Protein AF-A0A379T630-F1 (afdb_monomer_lite)

Radius of gyration: 17.23 Å; chains: 1; bounding box: 53×21×40 Å

Structure (mmCIF, N/CA/C/O backbone):
data_AF-A0A379T630-F1
#
_entry.id   AF-A0A379T630-F1
#
loop_
_atom_site.group_PDB
_atom_site.id
_atom_site.type_symbol
_atom_site.label_atom_id
_atom_site.label_alt_id
_atom_site.label_comp_id
_atom_site.label_asym_id
_atom_site.label_entity_id
_atom_site.label_seq_id
_atom_site.pdbx_PDB_ins_code
_atom_site.Cartn_x
_atom_site.Cartn_y
_atom_site.Cartn_z
_atom_site.occupancy
_atom_site.B_iso_or_equiv
_atom_site.auth_seq_id
_atom_site.auth_comp_id
_atom_site.auth_asym_id
_atom_site.auth_atom_id
_atom_site.pdbx_PDB_model_num
ATOM 1 N N . MET A 1 1 ? -33.840 -4.223 12.625 1.00 53.19 1 MET A N 1
ATOM 2 C CA . MET A 1 1 ? -32.501 -3.720 13.003 1.00 53.19 1 MET A CA 1
ATOM 3 C C . MET A 1 1 ? -31.931 -2.986 11.803 1.00 53.19 1 MET A C 1
ATOM 5 O O . MET A 1 1 ? -32.000 -3.562 10.722 1.00 53.19 1 MET A O 1
ATOM 9 N N . PRO A 1 2 ? -31.447 -1.739 11.939 1.00 54.88 2 PRO A N 1
ATOM 10 C CA . PRO A 1 2 ? -30.716 -1.099 10.851 1.00 54.88 2 PRO A CA 1
ATOM 11 C C . PRO A 1 2 ? -29.519 -1.984 10.461 1.00 54.88 2 PRO A C 1
ATOM 13 O O . PRO A 1 2 ? -28.990 -2.687 11.329 1.00 54.88 2 PRO A O 1
ATOM 16 N N . PRO A 1 3 ? -29.112 -2.009 9.181 1.00 60.25 3 PRO A N 1
ATOM 17 C CA . PRO A 1 3 ? -27.942 -2.770 8.764 1.00 60.25 3 PRO A CA 1
ATOM 18 C C . PRO A 1 3 ? -26.740 -2.364 9.621 1.00 60.25 3 PRO A C 1
ATOM 20 O O . PRO A 1 3 ? -26.571 -1.181 9.922 1.00 60.25 3 PRO A O 1
ATOM 23 N N . ASN A 1 4 ? -25.927 -3.344 10.030 1.00 71.19 4 ASN A N 1
ATOM 24 C CA . ASN A 1 4 ? -24.682 -3.111 10.764 1.00 71.19 4 ASN A CA 1
ATOM 25 C C . ASN A 1 4 ? -23.734 -2.288 9.881 1.00 71.19 4 ASN A C 1
ATOM 27 O O . ASN A 1 4 ? -22.942 -2.825 9.107 1.00 71.19 4 ASN A O 1
ATOM 31 N N . SER A 1 5 ? -23.855 -0.967 9.977 1.00 81.69 5 SER A N 1
ATOM 32 C CA . SER A 1 5 ? -23.169 0.020 9.143 1.00 81.69 5 SER A CA 1
ATOM 33 C C . SER A 1 5 ? -21.647 -0.068 9.251 1.00 81.69 5 SER A C 1
ATOM 35 O O . SER A 1 5 ? -20.946 0.308 8.314 1.00 81.69 5 SER A O 1
ATOM 37 N N . SER A 1 6 ? -21.134 -0.632 10.349 1.00 87.12 6 SER A N 1
ATOM 38 C CA . SER A 1 6 ? -19.718 -0.953 10.525 1.00 87.12 6 SER A CA 1
ATOM 3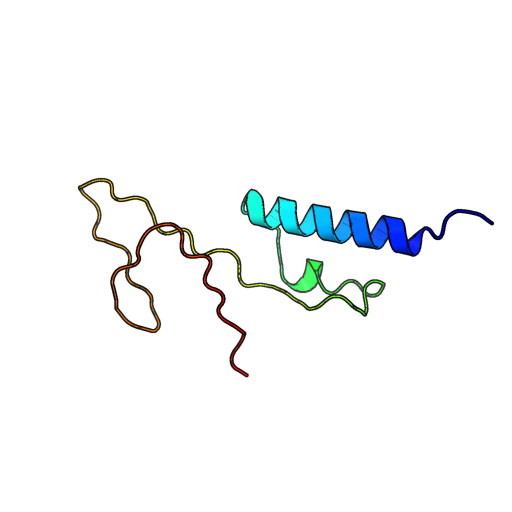9 C C . SER A 1 6 ? -19.200 -1.924 9.464 1.00 87.12 6 SER A C 1
ATOM 41 O O . SER A 1 6 ? -18.159 -1.661 8.874 1.00 87.12 6 SER A O 1
ATOM 43 N N . ASN A 1 7 ? -19.936 -2.996 9.160 1.00 89.56 7 ASN A N 1
ATOM 44 C CA . ASN A 1 7 ? -19.469 -4.021 8.227 1.00 89.56 7 ASN A CA 1
ATOM 45 C C . ASN A 1 7 ? -19.399 -3.482 6.790 1.00 89.56 7 ASN A C 1
ATOM 47 O O . ASN A 1 7 ? -18.400 -3.669 6.104 1.00 89.56 7 ASN A O 1
ATOM 51 N N . VAL A 1 8 ? -20.422 -2.730 6.369 1.00 92.19 8 VAL A N 1
ATOM 52 C CA . VAL A 1 8 ? -20.450 -2.087 5.044 1.00 92.19 8 VAL A CA 1
ATOM 53 C C . VAL A 1 8 ? -19.312 -1.075 4.901 1.00 92.19 8 VAL A C 1
ATOM 55 O O . VAL A 1 8 ? -18.631 -1.053 3.879 1.00 92.19 8 VAL A O 1
ATOM 58 N N . ARG A 1 9 ? -19.065 -0.259 5.934 1.00 92.56 9 ARG A N 1
ATOM 59 C CA . ARG A 1 9 ? -17.947 0.693 5.951 1.00 92.56 9 ARG A CA 1
ATOM 60 C C . ARG A 1 9 ? -16.605 -0.017 5.794 1.00 92.56 9 ARG A C 1
ATOM 62 O O . ARG A 1 9 ? -15.775 0.444 5.017 1.00 92.56 9 ARG A O 1
ATOM 69 N N . ASP A 1 10 ? -16.390 -1.105 6.527 1.00 92.62 10 ASP A N 1
ATOM 70 C CA . ASP A 1 10 ? -15.116 -1.822 6.511 1.00 92.62 10 ASP A CA 1
ATOM 71 C C . ASP A 1 10 ? -14.871 -2.474 5.137 1.00 92.62 10 ASP A C 1
ATOM 73 O O . ASP A 1 10 ? -13.780 -2.337 4.590 1.00 92.62 10 ASP A O 1
ATOM 77 N N . GLN A 1 11 ? -15.905 -3.048 4.509 1.00 92.75 11 GLN A N 1
ATOM 78 C CA . GLN A 1 11 ? -15.819 -3.563 3.133 1.00 92.75 11 GLN A CA 1
ATOM 79 C C . GLN A 1 11 ? -15.499 -2.465 2.109 1.00 92.75 11 GLN A C 1
ATOM 81 O O . GLN A 1 11 ? -14.662 -2.650 1.226 1.00 92.75 11 GLN A O 1
ATOM 86 N N . MET A 1 12 ? -16.150 -1.302 2.219 1.00 94.44 12 MET A N 1
ATOM 87 C CA . MET A 1 12 ? -15.865 -0.168 1.334 1.00 94.44 12 MET A CA 1
ATOM 88 C C . MET A 1 12 ? -14.448 0.367 1.530 1.00 94.44 12 MET A C 1
ATOM 90 O O . MET A 1 12 ? -13.811 0.805 0.573 1.00 94.44 12 MET A O 1
ATOM 94 N N . HIS A 1 13 ? -13.942 0.330 2.761 1.00 93.75 13 HIS A N 1
ATOM 95 C CA . HIS A 1 13 ? -12.572 0.718 3.062 1.00 93.75 13 HIS A CA 1
ATOM 96 C C . HIS A 1 13 ? -11.565 -0.233 2.425 1.00 93.75 13 HIS A C 1
ATOM 98 O O . HIS A 1 13 ? -10.634 0.247 1.786 1.00 93.75 13 HIS A O 1
ATOM 104 N N . ASP A 1 14 ? -11.788 -1.545 2.510 1.00 91.88 14 ASP A N 1
ATOM 105 C CA . ASP A 1 14 ? -10.945 -2.541 1.839 1.00 91.88 14 ASP A CA 1
ATOM 106 C C . ASP A 1 14 ? -10.913 -2.316 0.320 1.00 91.88 14 ASP A C 1
ATOM 108 O O . ASP A 1 14 ? -9.837 -2.180 -0.269 1.00 91.88 14 ASP A O 1
ATOM 112 N N . ALA A 1 15 ? -12.084 -2.139 -0.300 1.00 93.69 15 ALA A N 1
ATOM 113 C CA . ALA A 1 15 ? -12.195 -1.861 -1.731 1.00 93.69 15 ALA A CA 1
ATOM 114 C C . ALA A 1 15 ? -11.482 -0.559 -2.147 1.00 93.69 15 ALA A C 1
ATOM 116 O O . ALA A 1 15 ? -10.838 -0.504 -3.198 1.00 93.69 15 ALA A O 1
ATOM 117 N N . LEU A 1 16 ? -11.568 0.490 -1.323 1.00 92.38 16 LEU A N 1
ATOM 118 C CA . LEU A 1 16 ? -10.875 1.753 -1.569 1.00 92.38 16 LEU A CA 1
ATOM 119 C C . LEU A 1 16 ? -9.356 1.572 -1.527 1.00 92.38 16 LEU A C 1
ATOM 121 O O . LEU A 1 16 ? -8.663 2.041 -2.429 1.00 92.38 16 LEU A O 1
ATOM 125 N N . LEU A 1 17 ? -8.830 0.898 -0.500 1.00 89.75 17 LEU A N 1
ATOM 126 C CA . LEU A 1 17 ? -7.389 0.683 -0.375 1.00 89.75 17 LEU A CA 1
ATOM 127 C C . LEU A 1 17 ? -6.850 -0.144 -1.549 1.00 89.75 17 LEU A C 1
ATOM 129 O O . LEU A 1 17 ? -5.794 0.191 -2.083 1.00 89.75 17 LEU A O 1
ATOM 133 N N . ASP A 1 18 ? -7.576 -1.174 -1.988 1.00 89.25 18 ASP A N 1
ATOM 134 C CA . ASP A 1 18 ? -7.199 -1.980 -3.156 1.00 89.25 18 ASP A CA 1
ATOM 135 C C . ASP A 1 18 ? -7.199 -1.157 -4.447 1.00 89.25 18 ASP A C 1
ATOM 137 O O . ASP A 1 18 ? -6.309 -1.300 -5.291 1.00 89.25 18 ASP A O 1
ATOM 141 N N . TYR A 1 19 ? -8.160 -0.245 -4.599 1.00 91.75 19 TYR A N 1
ATOM 142 C CA . TYR A 1 19 ? -8.183 0.663 -5.738 1.00 91.75 19 TYR A CA 1
ATOM 143 C C . TYR A 1 19 ? -7.001 1.640 -5.722 1.00 91.75 19 TYR A C 1
ATOM 145 O O . TYR A 1 19 ? -6.353 1.825 -6.754 1.00 91.75 19 TYR A O 1
ATOM 153 N N . MET A 1 20 ? -6.660 2.203 -4.559 1.00 89.75 20 MET A N 1
ATOM 154 C CA . MET A 1 20 ? -5.483 3.066 -4.395 1.00 89.75 20 MET A CA 1
ATOM 155 C C . MET A 1 20 ? -4.186 2.330 -4.771 1.00 89.75 20 MET A C 1
ATOM 157 O O . MET A 1 20 ? -3.347 2.882 -5.487 1.00 89.75 20 MET A O 1
ATOM 161 N N . ASP A 1 21 ? -4.051 1.059 -4.379 1.00 85.12 21 ASP A N 1
ATOM 162 C CA . ASP A 1 21 ? -2.905 0.212 -4.741 1.00 85.12 21 ASP A CA 1
ATOM 163 C C . ASP A 1 21 ? -2.890 -0.122 -6.249 1.00 85.12 21 ASP A C 1
ATOM 165 O O . ASP A 1 21 ? -1.830 -0.220 -6.884 1.00 85.12 21 ASP A O 1
ATOM 169 N N . LYS A 1 22 ? -4.068 -0.255 -6.872 1.00 85.44 22 LYS A N 1
ATOM 170 C CA . LYS A 1 22 ? -4.200 -0.477 -8.317 1.00 85.44 22 LYS A CA 1
ATOM 171 C C . LYS A 1 22 ? -3.673 0.714 -9.115 1.00 85.44 22 LYS A C 1
ATOM 173 O O . LYS A 1 22 ? -2.833 0.508 -10.000 1.00 85.44 22 LYS A O 1
ATOM 178 N N . ILE A 1 23 ? -4.129 1.926 -8.791 1.00 88.44 23 ILE A N 1
ATOM 179 C CA . ILE A 1 23 ? -3.807 3.155 -9.538 1.00 88.44 23 ILE A CA 1
ATOM 180 C C . ILE A 1 23 ? -2.489 3.815 -9.118 1.00 88.44 23 ILE A C 1
ATOM 182 O O . ILE A 1 23 ? -2.065 4.763 -9.770 1.00 88.44 23 ILE A O 1
ATOM 186 N N . ARG A 1 24 ? -1.830 3.306 -8.068 1.00 83.06 24 ARG A N 1
ATOM 187 C CA . ARG A 1 24 ? -0.663 3.938 -7.429 1.00 83.06 24 ARG A CA 1
ATOM 188 C C . ARG A 1 24 ? -0.985 5.345 -6.936 1.00 83.06 24 ARG A C 1
ATOM 190 O O . ARG A 1 24 ? -0.280 6.296 -7.264 1.00 83.06 24 ARG A O 1
ATOM 197 N N . ASP A 1 25 ? -2.062 5.457 -6.166 1.00 87.00 25 ASP A N 1
ATOM 198 C CA . ASP A 1 25 ? -2.495 6.737 -5.618 1.00 87.00 25 ASP A CA 1
ATOM 199 C C . ASP A 1 25 ? -1.335 7.381 -4.824 1.00 87.00 25 ASP A C 1
ATOM 201 O O . ASP A 1 25 ? -0.866 6.792 -3.844 1.00 87.00 25 ASP A O 1
ATOM 205 N N . PRO A 1 26 ? -0.843 8.567 -5.229 1.00 86.12 26 PRO A N 1
ATOM 206 C CA . PRO A 1 26 ? 0.291 9.219 -4.576 1.00 86.12 26 PRO A CA 1
ATOM 207 C C . PRO A 1 26 ? -0.019 9.658 -3.137 1.00 86.12 26 PRO A C 1
ATOM 209 O O . PRO A 1 26 ? 0.900 9.895 -2.355 1.00 86.12 26 PRO A O 1
ATOM 212 N N . PHE A 1 27 ? -1.296 9.736 -2.759 1.00 86.50 27 PHE A N 1
ATOM 213 C CA . PHE A 1 27 ? -1.757 10.058 -1.412 1.00 86.50 27 PHE A CA 1
ATOM 214 C C . PHE A 1 27 ? -1.998 8.812 -0.547 1.00 86.50 27 PHE A C 1
ATOM 216 O O . PHE A 1 27 ? -2.390 8.932 0.622 1.00 86.50 27 PHE A O 1
ATOM 223 N N . ARG A 1 28 ? -1.744 7.604 -1.073 1.00 86.31 28 ARG A N 1
ATOM 224 C CA . ARG A 1 28 ? -1.832 6.359 -0.305 1.00 86.31 28 ARG A CA 1
ATOM 225 C C . ARG A 1 28 ? -0.667 6.245 0.676 1.00 86.31 28 ARG A C 1
ATOM 227 O O . ARG A 1 28 ? 0.397 5.723 0.369 1.00 86.31 28 ARG A O 1
ATOM 234 N N . THR A 1 29 ? -0.905 6.679 1.908 1.00 83.56 29 THR A N 1
ATOM 235 C CA . THR A 1 29 ? 0.043 6.536 3.025 1.00 83.56 29 THR A CA 1
ATOM 236 C C . THR A 1 29 ? -0.351 5.401 3.965 1.00 83.56 29 THR A C 1
ATOM 238 O O . THR A 1 29 ? -1.522 5.040 4.057 1.00 83.56 29 THR A O 1
ATOM 241 N N . TYR A 1 30 ? 0.608 4.868 4.725 1.00 84.62 30 TYR A N 1
ATOM 242 C CA . TYR A 1 30 ? 0.419 3.832 5.756 1.00 84.62 30 TYR A CA 1
ATOM 243 C C . TYR A 1 30 ? -0.761 4.092 6.717 1.00 84.62 30 TYR A C 1
ATOM 245 O O . TYR A 1 30 ? -1.495 3.176 7.088 1.00 84.62 30 TYR A O 1
ATOM 253 N N . GLN A 1 31 ? -1.008 5.357 7.067 1.00 87.69 31 GLN A N 1
ATOM 254 C CA . GLN A 1 31 ? -2.083 5.757 7.982 1.00 87.69 31 GLN A CA 1
ATOM 255 C C . GLN A 1 31 ? -3.492 5.451 7.448 1.00 87.69 31 GLN A C 1
ATOM 257 O O . GLN A 1 31 ? -4.439 5.369 8.231 1.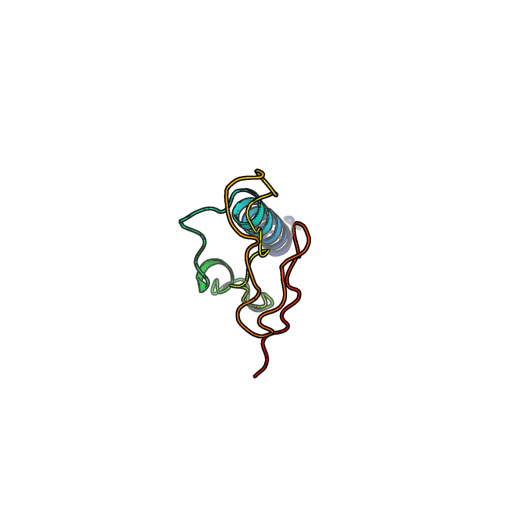00 87.69 31 GLN A O 1
ATOM 262 N N . TRP A 1 32 ? -3.656 5.259 6.134 1.00 88.25 32 TRP A N 1
ATOM 263 C CA . TRP A 1 32 ? -4.934 4.867 5.533 1.00 88.25 32 TRP A CA 1
ATOM 264 C C . TRP A 1 32 ? -5.451 3.522 6.031 1.00 88.25 32 TRP A C 1
ATOM 266 O O . TRP A 1 32 ? -6.661 3.385 6.201 1.00 88.25 32 TRP A O 1
ATOM 276 N N . SER A 1 33 ? -4.563 2.576 6.341 1.00 86.44 33 SER A N 1
ATOM 277 C CA . SER A 1 33 ? -4.943 1.308 6.970 1.00 86.44 33 SER A CA 1
ATOM 278 C C . SER A 1 33 ? -5.163 1.411 8.485 1.00 86.44 33 SER A C 1
ATOM 280 O O . SER A 1 33 ? -5.852 0.569 9.038 1.00 86.44 33 SER A O 1
ATOM 282 N N . LEU A 1 34 ? -4.654 2.448 9.162 1.00 89.06 34 LEU A N 1
ATOM 283 C CA . LEU A 1 34 ? -4.685 2.580 10.630 1.00 89.06 34 LEU A CA 1
ATOM 284 C C . LEU A 1 34 ? -5.802 3.496 11.151 1.00 89.06 34 LEU A C 1
ATOM 286 O O . LEU A 1 34 ? -5.585 4.348 12.015 1.00 89.06 34 LEU A O 1
ATOM 290 N N . ARG A 1 35 ? -7.016 3.376 10.611 1.00 90.50 35 ARG A N 1
ATOM 291 C CA . ARG A 1 35 ? -8.134 4.198 11.093 1.00 90.50 35 ARG A CA 1
ATOM 292 C C . ARG A 1 35 ? -8.555 3.755 12.503 1.00 90.50 35 ARG A C 1
ATOM 294 O O . ARG A 1 35 ? -8.693 2.554 12.720 1.00 90.50 35 ARG A O 1
ATOM 301 N N . PRO A 1 36 ? -8.864 4.681 13.438 1.00 91.44 36 PRO A N 1
ATOM 302 C CA . PRO A 1 36 ? -9.238 4.329 14.818 1.00 91.44 36 PRO A CA 1
ATOM 303 C C . PRO A 1 36 ? -10.413 3.348 14.936 1.00 91.44 36 PRO A C 1
ATOM 305 O O . PRO A 1 36 ? -10.530 2.612 15.914 1.00 91.44 36 PRO A O 1
ATOM 308 N N . TRP A 1 37 ? -11.290 3.340 13.930 1.00 90.38 37 TRP A N 1
ATOM 309 C CA . TRP A 1 37 ? -12.458 2.472 13.857 1.00 90.38 37 TRP A CA 1
ATOM 310 C C . TRP A 1 37 ? -12.211 1.121 13.168 1.00 90.38 37 TRP A C 1
ATOM 312 O O . TRP A 1 37 ? -13.105 0.281 13.215 1.00 90.38 37 TRP A O 1
ATOM 322 N N . ARG A 1 38 ? -11.042 0.899 12.548 1.00 89.00 38 ARG A N 1
ATOM 323 C CA . ARG A 1 38 ? -10.669 -0.341 11.841 1.00 89.00 38 ARG A CA 1
ATOM 324 C C . ARG A 1 38 ? -9.553 -1.058 12.600 1.00 89.00 38 ARG A C 1
ATOM 326 O O . ARG A 1 38 ? -8.433 -1.189 12.121 1.00 89.00 38 ARG A O 1
ATOM 333 N N . LYS A 1 39 ? -9.865 -1.501 13.821 1.00 86.12 39 LYS A N 1
ATOM 334 C CA . LYS A 1 39 ? -8.896 -2.151 14.726 1.00 86.12 39 LYS A CA 1
ATOM 335 C C . LYS A 1 39 ? -8.348 -3.472 14.178 1.00 86.12 39 LYS A C 1
ATOM 337 O O . LYS A 1 39 ? -7.222 -3.829 14.496 1.00 86.12 39 LYS A O 1
ATOM 342 N N . ASP A 1 40 ? -9.122 -4.135 13.324 1.00 86.12 40 ASP A N 1
ATOM 343 C CA . ASP A 1 40 ? -8.765 -5.427 12.732 1.00 86.12 40 ASP A CA 1
ATOM 344 C C . ASP A 1 40 ? -7.930 -5.282 11.445 1.00 86.12 40 ASP A C 1
ATOM 346 O O . ASP A 1 40 ? -7.484 -6.273 10.868 1.00 86.12 40 ASP A O 1
ATOM 350 N N . ALA A 1 41 ? -7.705 -4.047 10.972 1.00 85.12 41 ALA A N 1
ATOM 351 C CA . ALA A 1 41 ? -6.888 -3.792 9.793 1.00 85.12 41 ALA A CA 1
ATOM 352 C C . ALA A 1 41 ? -5.424 -4.117 10.077 1.00 85.12 41 ALA A C 1
ATOM 354 O O . ALA A 1 41 ? -4.813 -3.508 10.956 1.00 85.12 41 ALA A O 1
ATOM 355 N N . GLN A 1 42 ? -4.819 -4.972 9.257 1.00 82.69 42 GLN A N 1
ATOM 356 C CA . GLN A 1 42 ? -3.366 -5.053 9.232 1.00 82.69 42 GLN A CA 1
ATOM 357 C C . GLN A 1 42 ? -2.813 -3.901 8.392 1.00 82.69 42 GLN A C 1
ATOM 359 O O . GLN A 1 42 ? -3.245 -3.703 7.248 1.00 82.69 42 GLN A O 1
ATOM 364 N N . PRO A 1 43 ? -1.882 -3.105 8.934 1.00 81.12 43 PRO A N 1
ATOM 365 C CA . PRO A 1 43 ? -1.292 -2.040 8.162 1.00 81.12 43 PRO A CA 1
ATOM 366 C C . PRO A 1 43 ? -0.459 -2.589 7.002 1.00 81.12 43 PRO A C 1
ATOM 368 O O . PRO A 1 43 ? 0.353 -3.495 7.172 1.00 81.12 43 PRO A O 1
ATOM 371 N N . ARG A 1 44 ? -0.629 -1.991 5.820 1.00 76.56 44 ARG A N 1
ATOM 372 C CA . ARG A 1 44 ? 0.126 -2.345 4.611 1.00 76.56 44 ARG A CA 1
ATOM 373 C C . ARG A 1 44 ? 0.666 -1.091 3.929 1.00 76.56 44 ARG A C 1
ATOM 375 O O . ARG A 1 44 ? -0.088 -0.145 3.667 1.00 76.56 44 ARG A O 1
ATOM 382 N N . TRP A 1 45 ? 1.974 -1.084 3.683 1.00 67.88 45 TRP A N 1
ATOM 383 C CA . TRP A 1 45 ? 2.694 -0.014 2.975 1.00 67.88 45 TRP A CA 1
ATOM 384 C C . TRP A 1 45 ? 3.392 -0.503 1.703 1.00 67.88 45 TRP A C 1
ATOM 386 O O . TRP A 1 45 ? 3.617 0.285 0.790 1.00 67.88 45 TRP A O 1
ATOM 396 N N . MET A 1 46 ? 3.717 -1.795 1.642 1.00 66.19 46 MET A N 1
ATOM 397 C CA . MET A 1 46 ? 4.333 -2.426 0.481 1.00 66.19 46 MET A CA 1
ATOM 398 C C . MET A 1 46 ? 3.269 -2.621 -0.600 1.00 66.19 46 MET A C 1
ATOM 400 O O . MET A 1 46 ? 2.299 -3.351 -0.399 1.00 66.19 46 MET A O 1
ATOM 404 N N . GLY A 1 47 ? 3.438 -1.936 -1.729 1.00 65.31 47 GLY A N 1
ATOM 405 C CA . GLY A 1 47 ? 2.665 -2.176 -2.946 1.00 65.31 47 GLY A CA 1
ATOM 406 C C . GLY A 1 47 ? 3.384 -3.153 -3.877 1.00 65.31 47 GLY A C 1
ATOM 407 O O . GLY A 1 47 ? 4.546 -3.492 -3.666 1.00 65.31 47 GLY A O 1
ATOM 408 N N . ALA A 1 48 ? 2.711 -3.580 -4.948 1.00 67.12 48 ALA A N 1
ATOM 409 C CA . ALA A 1 48 ? 3.333 -4.441 -5.953 1.00 67.12 48 ALA A CA 1
ATOM 410 C C . ALA A 1 48 ? 4.575 -3.770 -6.569 1.00 67.12 48 ALA A C 1
ATOM 412 O O . ALA A 1 48 ? 4.496 -2.644 -7.071 1.00 67.12 48 ALA A O 1
ATOM 413 N N . PHE A 1 49 ? 5.699 -4.485 -6.590 1.00 69.25 49 PHE A N 1
ATOM 414 C CA . PHE A 1 49 ? 6.883 -4.073 -7.327 1.00 69.25 49 PHE A CA 1
ATOM 415 C C . PHE A 1 49 ? 6.610 -4.223 -8.834 1.00 69.25 49 PHE A C 1
ATOM 417 O O . PHE A 1 49 ? 6.431 -5.315 -9.371 1.00 69.25 49 PHE A O 1
ATOM 424 N N . ARG A 1 50 ? 6.495 -3.096 -9.540 1.00 70.31 50 ARG A N 1
ATOM 425 C CA . ARG A 1 50 ? 6.180 -3.072 -10.979 1.00 70.31 50 ARG A CA 1
ATOM 426 C C . ARG A 1 50 ? 7.392 -2.532 -11.744 1.00 70.31 50 ARG A C 1
ATOM 428 O O . ARG A 1 50 ? 7.415 -1.333 -12.034 1.00 70.31 50 ARG A O 1
ATOM 435 N N . PRO A 1 51 ? 8.420 -3.363 -12.015 1.00 74.38 51 PRO A N 1
ATOM 436 C CA . PRO A 1 51 ? 9.575 -2.922 -12.779 1.00 74.38 51 PRO A CA 1
ATOM 437 C C . PRO A 1 51 ? 9.129 -2.537 -14.187 1.00 74.38 51 PRO A C 1
ATOM 439 O O . PRO A 1 51 ? 8.126 -3.039 -14.706 1.00 74.38 51 PRO A O 1
ATOM 442 N N . ARG A 1 52 ? 9.873 -1.616 -14.803 1.00 74.81 52 ARG A N 1
ATOM 443 C CA . ARG A 1 52 ? 9.621 -1.221 -16.187 1.00 74.81 52 ARG A CA 1
ATOM 444 C C . ARG A 1 52 ? 9.665 -2.477 -17.080 1.00 74.81 52 ARG A C 1
ATOM 446 O O . ARG A 1 52 ? 10.602 -3.263 -16.934 1.00 74.81 52 ARG A O 1
ATOM 453 N N . PRO A 1 53 ? 8.701 -2.663 -18.001 1.00 77.44 53 PRO A N 1
ATOM 454 C CA . PRO A 1 53 ? 8.803 -3.693 -19.029 1.00 77.44 53 PRO A CA 1
ATOM 455 C C . PRO A 1 53 ? 10.089 -3.549 -19.851 1.00 77.44 53 PRO A C 1
ATOM 457 O O 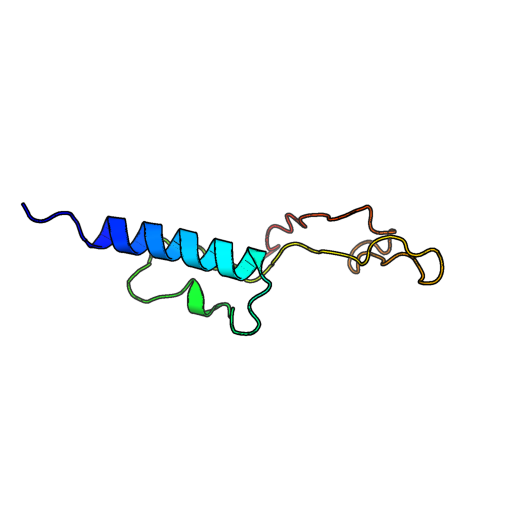. PRO A 1 53 ? 10.629 -2.450 -19.979 1.00 77.44 53 PRO A O 1
ATOM 460 N N . GLN A 1 54 ? 10.559 -4.650 -20.438 1.00 80.69 54 GLN A N 1
ATOM 461 C CA . GLN A 1 54 ? 11.734 -4.618 -21.304 1.00 80.69 54 GLN A CA 1
ATOM 462 C C . GLN A 1 54 ? 11.449 -3.746 -22.538 1.00 80.69 54 GLN A C 1
ATOM 464 O O . GLN A 1 54 ? 10.546 -4.055 -23.310 1.00 80.69 54 GLN A O 1
ATOM 469 N N . ASP A 1 55 ? 12.218 -2.671 -22.720 1.00 83.19 55 ASP A N 1
ATOM 470 C CA . ASP A 1 55 ? 12.082 -1.727 -23.842 1.00 83.19 55 ASP A CA 1
ATOM 471 C C . ASP A 1 55 ? 13.226 -1.844 -24.870 1.00 83.19 55 ASP A C 1
ATOM 473 O O . ASP A 1 55 ? 13.194 -1.189 -25.905 1.00 83.19 55 ASP A O 1
ATOM 477 N N . GLY A 1 56 ? 14.232 -2.684 -24.597 1.00 85.12 56 GLY A N 1
ATOM 478 C CA . GLY A 1 56 ? 15.399 -2.894 -25.465 1.00 85.12 56 GLY A CA 1
ATOM 479 C C . GLY A 1 56 ? 16.502 -1.834 -25.340 1.00 85.12 56 GLY A C 1
ATOM 480 O O . GLY A 1 56 ? 17.572 -2.021 -25.912 1.00 85.12 56 GLY A O 1
ATOM 481 N N . TYR A 1 57 ? 16.283 -0.772 -24.561 1.00 87.38 57 TYR A N 1
ATOM 482 C CA . TYR A 1 57 ? 17.245 0.318 -24.355 1.00 87.38 57 TYR A CA 1
ATOM 483 C C . TYR A 1 57 ? 17.710 0.404 -22.901 1.00 87.38 57 TYR A C 1
ATOM 485 O O . TYR A 1 57 ? 18.897 0.559 -22.618 1.00 87.38 57 TYR A O 1
ATOM 493 N N . SER A 1 58 ? 16.768 0.305 -21.968 1.00 84.06 58 SER A N 1
ATOM 494 C CA . SER A 1 58 ? 17.019 0.406 -20.539 1.00 84.06 58 SER A CA 1
ATOM 495 C C . SER A 1 58 ? 17.547 -0.927 -19.990 1.00 84.06 58 SER A C 1
ATOM 497 O O . SER A 1 58 ? 17.031 -1.992 -20.351 1.00 84.06 58 SER A O 1
ATOM 499 N N . PRO A 1 59 ? 18.534 -0.907 -19.074 1.00 84.38 59 PRO A N 1
ATOM 500 C CA . PRO A 1 59 ? 18.952 -2.105 -18.354 1.00 84.38 59 PRO A CA 1
ATOM 501 C C . PRO A 1 59 ? 17.795 -2.737 -17.570 1.00 84.38 59 PRO A C 1
ATOM 503 O O . PRO A 1 59 ? 16.913 -2.038 -17.068 1.00 84.38 59 PRO A O 1
ATOM 506 N N . VAL A 1 60 ? 17.835 -4.064 -17.410 1.00 82.00 60 VAL A N 1
ATOM 507 C CA . VAL A 1 60 ? 16.863 -4.793 -16.583 1.00 82.00 60 VAL A CA 1
ATOM 508 C C . VAL A 1 60 ? 16.957 -4.301 -15.140 1.00 82.00 60 VAL A C 1
ATOM 510 O O . VAL A 1 60 ? 18.043 -4.280 -14.554 1.00 82.00 60 VAL A O 1
ATOM 513 N N . VAL A 1 61 ? 15.817 -3.938 -14.550 1.00 83.19 61 VAL A N 1
ATOM 514 C CA . VAL A 1 61 ? 15.749 -3.549 -13.136 1.00 83.19 61 VAL A CA 1
ATOM 515 C C . VAL A 1 61 ? 16.184 -4.738 -12.276 1.00 83.19 61 VAL A C 1
ATOM 517 O O . VAL A 1 61 ? 15.736 -5.860 -12.511 1.00 83.19 61 VAL A O 1
ATOM 520 N N . ARG A 1 62 ? 17.052 -4.516 -11.288 1.00 82.19 62 ARG A N 1
ATOM 521 C CA . ARG A 1 62 ? 17.497 -5.549 -10.340 1.00 82.19 62 ARG A CA 1
ATOM 522 C C . ARG A 1 62 ? 16.772 -5.389 -9.012 1.00 82.19 62 ARG A C 1
ATOM 524 O O . ARG A 1 62 ? 16.509 -4.262 -8.599 1.00 82.19 62 ARG A O 1
ATOM 531 N N . ASP A 1 63 ? 16.450 -6.505 -8.368 1.00 76.44 63 ASP A N 1
ATOM 532 C CA . ASP A 1 63 ? 15.934 -6.479 -7.000 1.00 76.44 63 ASP A CA 1
ATOM 533 C C . ASP A 1 63 ? 17.057 -6.053 -6.047 1.00 76.44 63 ASP A C 1
ATOM 535 O O . ASP A 1 63 ? 18.205 -6.484 -6.187 1.00 76.44 63 ASP A O 1
ATOM 539 N N . TYR A 1 64 ? 16.721 -5.172 -5.107 1.00 74.88 64 TYR A N 1
ATOM 540 C CA . TYR A 1 64 ? 17.696 -4.562 -4.207 1.00 74.88 64 TYR A CA 1
ATOM 541 C C . TYR A 1 64 ? 18.283 -5.573 -3.212 1.00 74.88 64 TYR A C 1
ATOM 543 O O . TYR A 1 64 ? 19.473 -5.512 -2.918 1.00 74.88 64 TYR A O 1
ATOM 551 N N . ASP A 1 65 ? 17.475 -6.524 -2.734 1.00 73.19 65 ASP A N 1
ATOM 552 C CA . ASP A 1 65 ? 17.883 -7.468 -1.688 1.00 73.19 65 ASP A CA 1
ATOM 553 C C . ASP A 1 65 ? 18.745 -8.617 -2.238 1.00 73.19 65 ASP A C 1
ATOM 555 O O . ASP A 1 65 ? 19.613 -9.142 -1.544 1.00 73.19 65 ASP A O 1
ATOM 559 N N . THR A 1 66 ? 18.506 -9.028 -3.484 1.00 79.88 66 THR A N 1
ATOM 560 C CA . THR A 1 66 ? 19.145 -10.199 -4.110 1.00 79.88 66 THR A CA 1
ATOM 561 C C . THR A 1 66 ? 20.144 -9.847 -5.211 1.00 79.88 66 THR A C 1
ATOM 563 O O . THR A 1 66 ? 20.953 -10.691 -5.596 1.00 79.88 66 THR A O 1
ATOM 566 N N . GLY A 1 67 ? 20.081 -8.638 -5.777 1.00 81.56 67 GLY A N 1
ATOM 567 C CA . GLY A 1 67 ? 20.890 -8.214 -6.926 1.00 81.56 67 GLY A CA 1
ATOM 568 C C . GLY A 1 67 ? 20.529 -8.898 -8.255 1.00 81.56 67 GLY A C 1
ATOM 569 O O . GLY A 1 67 ? 21.148 -8.620 -9.293 1.00 81.56 67 GLY A O 1
ATOM 570 N N . LEU A 1 68 ? 19.532 -9.788 -8.257 1.00 84.00 68 LEU A N 1
ATOM 571 C CA . LEU A 1 68 ? 19.113 -10.547 -9.431 1.00 84.00 68 LEU A CA 1
ATOM 572 C C . LEU A 1 68 ? 18.203 -9.714 -10.352 1.00 84.00 68 LEU A C 1
ATOM 574 O O . LEU A 1 68 ? 17.477 -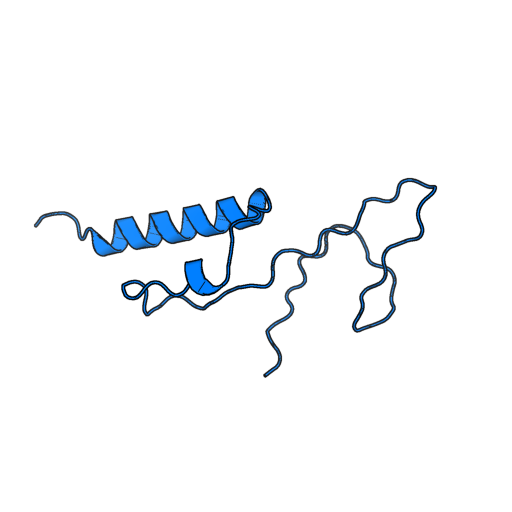8.836 -9.877 1.00 84.00 68 LEU A O 1
ATOM 578 N N . PRO A 1 69 ? 18.205 -9.980 -11.674 1.00 79.25 69 PRO A N 1
ATOM 579 C CA . PRO A 1 69 ? 17.283 -9.338 -12.603 1.00 79.25 69 PRO A CA 1
ATOM 580 C C . PRO A 1 69 ? 15.824 -9.611 -12.226 1.00 79.25 69 PRO A C 1
ATOM 582 O O . PRO A 1 69 ? 15.426 -10.743 -11.933 1.00 79.25 69 PRO A O 1
ATOM 585 N N . THR A 1 70 ? 15.010 -8.566 -12.262 1.00 73.81 70 THR A N 1
ATOM 586 C CA . THR A 1 70 ? 13.571 -8.672 -12.036 1.00 73.81 70 THR A CA 1
ATOM 587 C C . THR A 1 70 ? 12.911 -9.291 -13.268 1.00 73.81 70 THR A C 1
ATOM 589 O O . THR A 1 70 ? 13.330 -9.063 -14.401 1.00 73.81 70 THR A O 1
ATOM 592 N N . GLN A 1 71 ? 11.907 -10.140 -13.050 1.00 65.69 71 GLN A N 1
ATOM 593 C CA . GLN A 1 71 ? 11.204 -10.846 -14.124 1.00 65.69 71 GLN A CA 1
ATOM 594 C C . GLN A 1 71 ? 9.724 -10.479 -14.060 1.00 65.69 71 GLN A C 1
ATOM 596 O O . GLN A 1 71 ? 9.031 -10.923 -13.147 1.00 65.69 71 GLN A O 1
ATOM 601 N N . GLY A 1 72 ? 9.256 -9.670 -15.014 1.00 63.47 72 GLY A N 1
ATOM 602 C CA . GLY A 1 72 ? 7.858 -9.234 -15.097 1.00 63.47 72 GLY A CA 1
ATOM 603 C C . GLY A 1 72 ? 7.394 -8.382 -13.908 1.00 63.47 72 GLY A C 1
ATOM 604 O O . GLY A 1 72 ? 8.199 -7.860 -13.141 1.00 63.47 72 GLY A O 1
ATOM 605 N N . VAL A 1 73 ? 6.074 -8.242 -13.749 1.00 54.69 73 VAL A N 1
ATOM 606 C CA . VAL A 1 73 ? 5.472 -7.635 -12.551 1.00 54.69 73 VAL A CA 1
ATOM 607 C C . VAL A 1 73 ? 5.515 -8.666 -11.428 1.00 54.69 73 VAL A C 1
ATOM 609 O O . VAL A 1 73 ? 4.637 -9.520 -11.332 1.00 54.69 73 VAL A O 1
ATOM 612 N N . LYS A 1 74 ? 6.549 -8.615 -10.587 1.00 54.06 74 LYS A N 1
ATOM 613 C CA . LYS A 1 74 ? 6.571 -9.408 -9.358 1.00 54.06 74 LYS A CA 1
ATOM 614 C C . LYS A 1 74 ? 5.765 -8.663 -8.305 1.00 54.06 74 LYS A C 1
ATOM 616 O O . LYS A 1 74 ? 6.181 -7.616 -7.825 1.00 54.06 74 LYS A O 1
ATOM 621 N N . VAL A 1 75 ? 4.615 -9.206 -7.913 1.00 51.84 75 VAL A N 1
ATOM 622 C CA . VAL A 1 75 ? 4.071 -8.853 -6.600 1.00 51.84 75 VAL A CA 1
ATOM 623 C C . VAL A 1 75 ? 5.086 -9.392 -5.601 1.00 51.84 75 VAL A C 1
ATOM 625 O O . VAL A 1 75 ? 5.203 -10.599 -5.409 1.00 51.84 75 VAL A O 1
ATOM 628 N N . GLU A 1 76 ? 5.931 -8.510 -5.077 1.00 50.25 76 GLU A N 1
ATOM 629 C CA . GLU A 1 76 ? 6.817 -8.867 -3.985 1.00 50.25 76 GLU A CA 1
ATOM 630 C C . GLU A 1 76 ? 5.938 -9.128 -2.766 1.00 50.25 76 GLU A C 1
ATOM 632 O O . GLU A 1 76 ? 5.584 -8.207 -2.034 1.00 50.25 76 GLU A O 1
ATOM 637 N N . ASP A 1 77 ? 5.611 -10.400 -2.533 1.00 48.66 77 ASP A N 1
ATOM 638 C CA . ASP A 1 77 ? 5.116 -10.891 -1.247 1.00 48.66 77 ASP A CA 1
ATOM 639 C C . ASP A 1 77 ? 6.266 -10.856 -0.228 1.00 48.66 77 ASP A C 1
ATOM 641 O O . ASP A 1 77 ? 6.659 -11.857 0.378 1.00 48.66 77 ASP A O 1
ATOM 645 N N . LYS A 1 78 ? 6.875 -9.682 -0.048 1.00 49.47 78 LYS A N 1
ATOM 646 C CA . LYS A 1 78 ? 7.806 -9.440 1.043 1.00 49.47 78 LYS A CA 1
ATOM 647 C C . LYS A 1 78 ? 6.959 -9.357 2.304 1.00 49.47 78 LYS A C 1
ATOM 649 O O . LYS A 1 78 ? 6.495 -8.291 2.704 1.00 49.47 78 LYS A O 1
ATOM 654 N N . LYS A 1 79 ? 6.745 -10.519 2.933 1.00 47.44 79 LYS A N 1
ATOM 655 C CA . LYS A 1 79 ? 6.354 -10.582 4.343 1.00 47.44 79 LYS A CA 1
ATOM 656 C C . LYS A 1 79 ? 7.352 -9.720 5.098 1.00 47.44 79 LYS A C 1
ATOM 658 O O . LYS A 1 79 ? 8.556 -9.956 5.000 1.00 47.44 79 LYS A O 1
ATOM 663 N N . GLN A 1 80 ? 6.845 -8.699 5.779 1.00 47.62 80 GLN A N 1
ATOM 664 C CA . GLN A 1 80 ? 7.657 -7.799 6.579 1.00 47.62 80 GLN A CA 1
ATOM 665 C C . GLN A 1 80 ? 8.470 -8.651 7.558 1.00 47.62 80 GLN A C 1
ATOM 667 O O . GLN A 1 80 ? 7.906 -9.295 8.441 1.00 47.62 80 GLN A O 1
ATOM 672 N N . LYS A 1 81 ? 9.781 -8.748 7.317 1.00 42.19 81 LYS A N 1
ATOM 673 C CA . LYS A 1 81 ? 10.700 -9.431 8.222 1.00 42.19 81 LYS A CA 1
ATOM 674 C C . LYS A 1 81 ? 10.900 -8.479 9.397 1.00 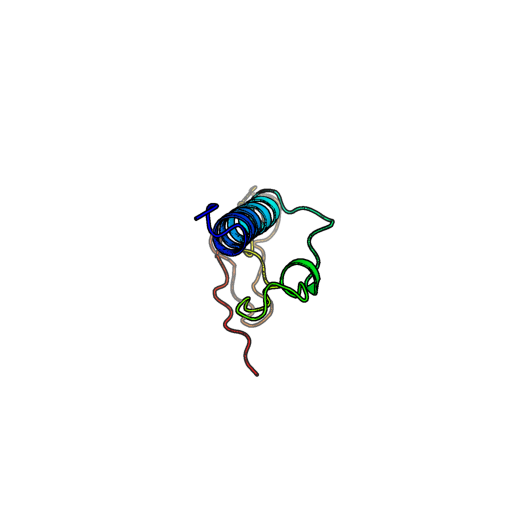42.19 81 LYS A C 1
ATOM 676 O O . LYS A 1 81 ? 11.536 -7.442 9.226 1.00 42.19 81 LYS A O 1
ATOM 681 N N . PHE A 1 82 ? 10.256 -8.791 10.515 1.00 46.62 82 PHE A N 1
ATOM 682 C CA . PHE A 1 82 ? 10.561 -8.206 11.815 1.00 46.62 82 PHE A CA 1
ATOM 683 C C . PHE A 1 82 ? 11.546 -9.119 12.535 1.00 46.62 82 PHE A C 1
ATOM 685 O O . PHE A 1 82 ? 11.355 -10.354 12.433 1.00 46.62 82 PHE A O 1
#

Organism: NCBI:txid59203

pLDDT: mean 77.94, std 13.97, range [42.19, 94.44]

Foldseek 3Di:
DPPPVLVVVVVVLVVVLVVCLVVVPVPDDQCSQVDPSNPVGDGDDDHWDAWDPDPPPDDFDADPVPRHGDDGGGRPPPPPDD

Secondary structure (DSSP, 8-state):
----HHHHHHHHHHHHHHHHHHHT-TT--GGGT--TT-TTPPP-----B-PPPP-SSSPPPBPTTT-PBP-SSB--------

Sequence (82 aa):
MPPNSSNVRDQMHDALLDYMDKIRDPFRTYQWSLRPWRKDAQPRWMGAFRPR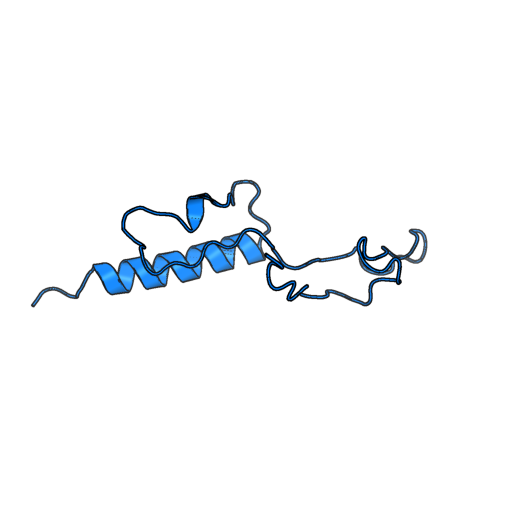PQDGYSPVVRDYDTGLPTQGVKVEDKKQKF